Protein AF-A0A529PZV1-F1 (afdb_monomer)

Mean predicted aligned error: 2.87 Å

Structure (mmCIF, N/CA/C/O backbone):
data_AF-A0A52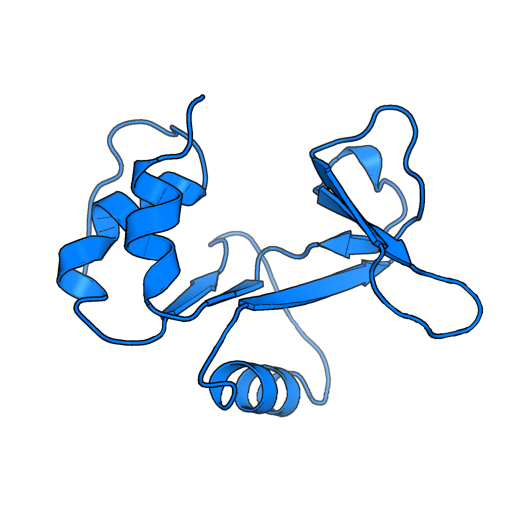9PZV1-F1
#
_entry.id   AF-A0A529PZV1-F1
#
loop_
_atom_site.group_PDB
_atom_site.id
_atom_site.type_symbol
_atom_site.label_atom_id
_atom_site.label_alt_id
_atom_site.label_comp_id
_atom_site.label_asym_id
_atom_site.label_entity_id
_atom_site.label_seq_id
_atom_site.pdbx_PDB_ins_code
_atom_site.Cartn_x
_atom_site.Cartn_y
_atom_site.Cartn_z
_atom_site.occupancy
_atom_site.B_iso_or_equiv
_atom_site.auth_seq_id
_atom_site.auth_comp_id
_atom_site.auth_asym_id
_atom_site.auth_atom_id
_atom_site.pdbx_PDB_model_num
ATOM 1 N N . SER A 1 1 ? -19.861 3.318 5.808 1.00 93.06 1 SER A N 1
ATOM 2 C CA . SER A 1 1 ? -19.815 4.498 6.697 1.00 93.06 1 SER A CA 1
ATOM 3 C C . SER A 1 1 ? -19.165 5.643 5.938 1.00 93.06 1 SER A C 1
ATOM 5 O O . SER A 1 1 ? -18.660 5.412 4.846 1.00 93.06 1 SER A O 1
ATOM 7 N N . TYR A 1 2 ? -19.206 6.855 6.484 1.00 97.12 2 TYR A N 1
ATOM 8 C CA . TYR A 1 2 ? -18.498 8.022 5.956 1.00 97.12 2 TYR A CA 1
ATOM 9 C C . TYR A 1 2 ? -17.758 8.693 7.113 1.00 97.12 2 TYR A C 1
ATOM 11 O O . TYR A 1 2 ? -18.235 8.627 8.247 1.00 97.12 2 TYR A O 1
ATOM 19 N N . ALA A 1 3 ? -16.616 9.311 6.828 1.00 97.56 3 ALA A N 1
ATOM 20 C CA . ALA A 1 3 ? -15.835 10.084 7.785 1.00 97.56 3 ALA A CA 1
ATOM 21 C C . ALA A 1 3 ? -15.190 11.277 7.066 1.00 97.56 3 ALA A C 1
ATOM 23 O O . ALA A 1 3 ? -14.885 11.190 5.876 1.00 97.56 3 ALA A O 1
ATOM 24 N N . GLU A 1 4 ? -15.020 12.389 7.776 1.00 97.62 4 GLU A N 1
ATOM 25 C CA . GLU A 1 4 ? -14.421 13.613 7.243 1.00 97.62 4 GLU A CA 1
ATOM 26 C C . GLU A 1 4 ? -12.905 13.626 7.478 1.00 97.62 4 GLU A C 1
ATOM 28 O O . GLU A 1 4 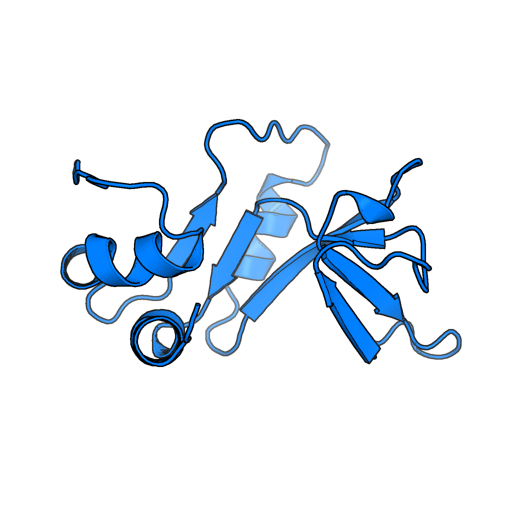? -12.437 13.266 8.558 1.00 97.62 4 GLU A O 1
ATOM 33 N N . GLN A 1 5 ? -12.150 14.083 6.476 1.00 97.44 5 GLN A N 1
ATOM 34 C CA . GLN A 1 5 ? -10.750 14.484 6.604 1.00 97.44 5 GLN A CA 1
ATOM 35 C C . GLN A 1 5 ? -10.690 16.017 6.478 1.00 97.44 5 GLN A C 1
ATOM 37 O O . GLN A 1 5 ? -10.788 16.526 5.360 1.00 97.44 5 GLN A O 1
ATOM 42 N N . PRO A 1 6 ? -10.553 16.773 7.585 1.00 95.38 6 PRO A N 1
ATOM 43 C CA . PRO A 1 6 ? -10.660 18.235 7.545 1.00 95.38 6 PRO A CA 1
ATOM 44 C C . PRO A 1 6 ? -9.554 18.919 6.730 1.00 95.38 6 PRO A C 1
ATOM 46 O O . PRO A 1 6 ? -9.760 20.000 6.181 1.00 95.38 6 PRO A O 1
ATOM 49 N N . GLN A 1 7 ? -8.363 18.314 6.681 1.00 95.31 7 GLN A N 1
ATOM 50 C CA . GLN A 1 7 ? -7.196 18.807 5.948 1.00 95.31 7 GLN A CA 1
ATOM 51 C C . GLN A 1 7 ? -6.417 17.631 5.348 1.00 95.31 7 GLN A C 1
ATOM 53 O O . GLN A 1 7 ? -6.395 16.562 5.951 1.00 95.31 7 GLN A O 1
ATOM 58 N N . PRO A 1 8 ? -5.752 17.795 4.192 1.00 93.38 8 PRO A N 1
ATOM 59 C CA . PRO A 1 8 ? -5.029 16.708 3.536 1.00 93.38 8 PRO A CA 1
ATOM 60 C C . PRO A 1 8 ? -3.666 16.434 4.207 1.00 93.38 8 PRO A C 1
ATOM 62 O O . PRO A 1 8 ? -2.620 16.686 3.609 1.00 93.38 8 PRO A O 1
ATOM 65 N N . ASN A 1 9 ? -3.651 15.885 5.429 1.00 92.62 9 ASN A N 1
ATOM 66 C CA . ASN A 1 9 ? -2.419 15.650 6.209 1.00 92.62 9 ASN A CA 1
ATOM 67 C C . ASN A 1 9 ? -1.632 14.393 5.783 1.00 92.62 9 ASN A C 1
ATOM 69 O O . ASN A 1 9 ? -0.748 13.922 6.498 1.00 92.62 9 ASN A O 1
ATOM 73 N N . GLY A 1 10 ? -1.937 13.847 4.606 1.00 91.56 10 GLY A N 1
ATOM 74 C CA . GLY A 1 10 ? -1.286 12.669 4.046 1.00 91.56 10 GLY A CA 1
ATOM 75 C C . GLY A 1 10 ? -2.083 11.376 4.219 1.00 91.56 10 GLY A C 1
ATOM 76 O O . GLY A 1 10 ? -3.075 11.296 4.939 1.00 91.56 10 GLY A O 1
ATOM 77 N N . LEU A 1 11 ? -1.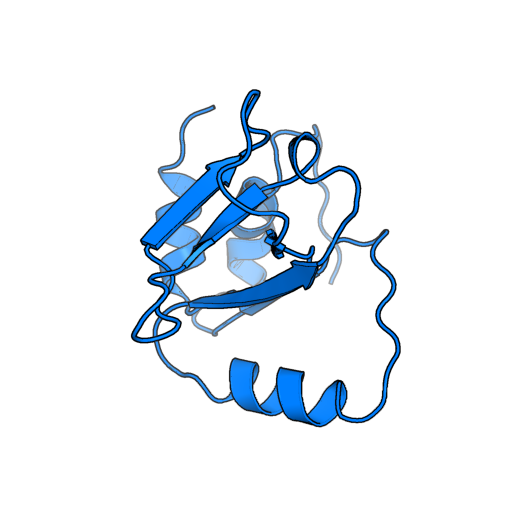635 10.338 3.511 1.00 93.62 11 LEU A N 1
ATOM 78 C CA . LEU A 1 11 ? -2.382 9.084 3.355 1.00 93.62 11 LEU A CA 1
ATOM 79 C C . LEU A 1 11 ? -2.531 8.296 4.663 1.00 93.62 11 LEU A C 1
ATOM 81 O O . LEU A 1 11 ? -3.547 7.643 4.875 1.00 93.62 11 LEU A O 1
ATOM 85 N N . ALA A 1 12 ? -1.538 8.371 5.555 1.00 95.44 12 ALA A N 1
ATOM 86 C CA . ALA A 1 12 ? -1.560 7.642 6.822 1.00 95.44 12 ALA A CA 1
ATOM 87 C C . ALA A 1 12 ? -2.696 8.097 7.758 1.00 95.44 12 ALA A C 1
ATOM 89 O O . ALA A 1 12 ? -3.163 7.311 8.582 1.00 95.44 12 ALA A O 1
ATOM 90 N N . GLU A 1 13 ? -3.189 9.331 7.604 1.00 96.19 13 GLU A N 1
ATOM 91 C CA . GLU A 1 13 ? -4.290 9.868 8.410 1.00 96.19 13 GLU A CA 1
ATOM 92 C C . GLU A 1 13 ? -5.591 9.069 8.228 1.00 96.19 13 GLU A C 1
ATOM 94 O O . GLU A 1 13 ? -6.392 8.979 9.159 1.00 96.19 13 GLU A O 1
ATOM 99 N N . ALA A 1 14 ? -5.769 8.391 7.087 1.00 97.38 14 ALA A N 1
ATOM 100 C CA . ALA A 1 14 ? -6.917 7.519 6.847 1.00 97.38 14 ALA A CA 1
ATOM 101 C C . ALA A 1 14 ? -7.068 6.426 7.924 1.00 97.38 14 ALA A C 1
ATOM 103 O O . ALA A 1 14 ? -8.189 6.089 8.302 1.00 97.38 14 ALA A O 1
A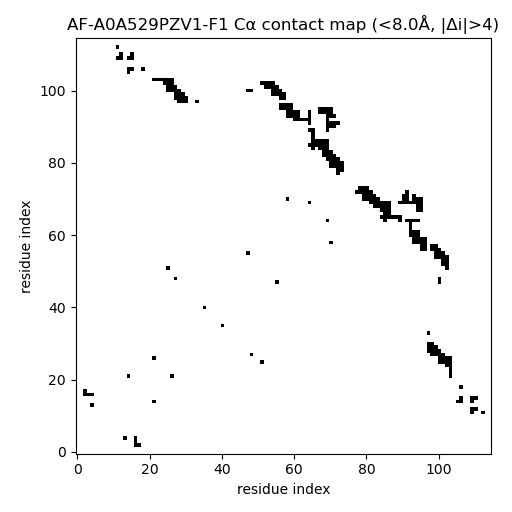TOM 104 N N . PHE A 1 15 ? -5.961 5.912 8.473 1.00 97.88 15 PHE A N 1
ATOM 105 C CA . PHE A 1 15 ? -5.984 4.898 9.537 1.00 97.88 15 PHE A CA 1
ATOM 106 C C . PHE A 1 15 ? -6.254 5.487 10.927 1.00 97.88 15 PHE A C 1
ATOM 108 O O . PHE A 1 15 ? -6.682 4.766 11.827 1.00 97.88 15 PHE A O 1
ATOM 115 N N . ILE A 1 16 ? -6.031 6.793 11.105 1.00 96.94 16 ILE A N 1
ATOM 116 C CA . ILE A 1 16 ? -6.376 7.518 12.332 1.00 96.94 16 ILE A CA 1
ATOM 117 C C . ILE A 1 16 ? -7.873 7.839 12.318 1.00 96.94 16 ILE A C 1
ATOM 119 O O . ILE A 1 16 ? -8.578 7.500 13.265 1.00 96.94 16 ILE A O 1
ATOM 123 N N . ILE A 1 17 ? -8.368 8.413 11.217 1.00 97.56 17 ILE A N 1
ATOM 124 C CA . ILE A 1 17 ? -9.791 8.721 11.008 1.00 97.56 17 ILE A CA 1
ATOM 125 C C . ILE A 1 17 ? -10.629 7.436 11.029 1.00 97.56 17 ILE A C 1
ATOM 127 O O . ILE A 1 17 ? -11.686 7.376 11.650 1.00 97.56 17 ILE A O 1
ATOM 131 N N . GLY A 1 18 ? -10.144 6.386 10.366 1.00 97.75 18 GLY A N 1
ATOM 132 C CA . GLY A 1 18 ? -10.822 5.099 10.252 1.00 97.75 18 GLY A CA 1
ATOM 133 C C . GLY A 1 18 ? -10.645 4.166 11.449 1.00 97.75 18 GLY A C 1
ATOM 134 O O . GLY A 1 18 ? -11.135 3.044 11.376 1.00 97.75 18 GLY A O 1
ATOM 135 N N . ARG A 1 19 ? -9.967 4.574 12.532 1.00 97.81 19 ARG A N 1
ATOM 136 C CA . ARG A 1 19 ? -9.617 3.692 13.662 1.00 97.81 19 ARG A CA 1
ATOM 137 C C . ARG A 1 19 ? -10.812 2.901 14.196 1.00 97.81 19 ARG A C 1
ATOM 139 O O . ARG A 1 19 ? -10.732 1.681 14.301 1.00 97.81 19 ARG A O 1
ATOM 146 N N . ASP A 1 20 ? -11.916 3.580 14.492 1.00 97.50 20 ASP A N 1
ATOM 147 C CA . ASP A 1 20 ? -13.103 2.934 15.065 1.00 97.50 20 ASP A CA 1
ATOM 148 C C . ASP A 1 20 ? -13.815 2.028 14.051 1.00 97.50 20 ASP A C 1
ATOM 150 O O . ASP A 1 20 ? -14.414 1.024 14.428 1.00 97.50 20 ASP A O 1
ATOM 154 N N . PHE A 1 21 ? -13.720 2.355 12.757 1.00 98.19 21 PHE A N 1
ATOM 155 C CA . PHE A 1 21 ? -14.248 1.523 11.675 1.00 98.19 21 PHE A CA 1
ATOM 156 C C . PHE A 1 21 ? -13.417 0.249 11.473 1.00 98.19 21 PHE A C 1
ATOM 158 O O . PHE A 1 21 ? -13.988 -0.815 11.256 1.00 98.19 21 PHE A O 1
ATOM 165 N N . ILE A 1 22 ? -12.088 0.357 11.545 1.00 98.12 22 ILE A N 1
ATOM 166 C CA . ILE A 1 22 ? -11.154 -0.770 11.410 1.00 98.12 22 ILE A CA 1
ATOM 167 C C . ILE A 1 22 ? -11.232 -1.681 12.640 1.00 98.12 22 ILE A C 1
ATOM 169 O O . ILE A 1 22 ? -11.135 -2.900 12.522 1.00 98.12 22 ILE A O 1
ATOM 173 N N . ALA A 1 23 ? -11.403 -1.093 13.827 1.00 97.75 23 ALA A N 1
ATOM 174 C CA . ALA A 1 23 ? -11.428 -1.793 15.103 1.00 97.75 23 ALA A CA 1
ATOM 175 C C . ALA A 1 23 ? -10.230 -2.750 15.250 1.00 97.75 23 ALA A C 1
ATOM 177 O O . ALA A 1 23 ? -9.093 -2.302 15.387 1.00 97.75 23 ALA A O 1
ATOM 178 N N . LYS A 1 24 ? -10.474 -4.065 15.230 1.00 97.62 24 LYS A N 1
ATOM 179 C CA . LYS A 1 24 ? -9.444 -5.108 15.378 1.00 97.62 24 LYS A CA 1
ATOM 180 C C . LYS A 1 24 ? -9.171 -5.877 14.085 1.00 97.62 24 LYS A C 1
ATOM 182 O O . LYS A 1 24 ? -8.383 -6.819 14.106 1.00 97.62 24 LYS A O 1
ATOM 187 N N . ASP A 1 25 ? -9.819 -5.493 12.991 1.00 98.25 25 ASP A N 1
ATOM 188 C CA . ASP A 1 25 ? -9.729 -6.209 11.728 1.00 98.25 25 ASP A CA 1
ATOM 189 C C . ASP A 1 25 ? -8.495 -5.781 10.925 1.00 98.25 25 ASP A C 1
ATOM 191 O O . ASP A 1 25 ? -7.895 -4.719 11.141 1.00 98.25 25 ASP A O 1
ATOM 195 N N . ASN A 1 26 ? -8.123 -6.631 9.969 1.00 98.25 26 ASN A N 1
ATOM 196 C CA . ASN A 1 26 ? -7.214 -6.261 8.892 1.00 98.25 26 ASN A CA 1
ATOM 197 C C . ASN A 1 26 ? -7.943 -5.337 7.908 1.00 98.25 26 ASN A C 1
ATOM 199 O O . ASN A 1 26 ? -9.162 -5.412 7.749 1.00 98.25 26 ASN A O 1
ATOM 203 N N . VAL A 1 27 ? -7.198 -4.477 7.216 1.00 98.44 27 VAL A N 1
ATOM 204 C CA . VAL A 1 27 ? -7.783 -3.426 6.376 1.00 98.44 27 VAL A CA 1
ATOM 205 C C . VAL A 1 27 ? -7.082 -3.325 5.028 1.00 98.44 27 VAL A C 1
ATOM 207 O O . VAL A 1 27 ? -5.864 -3.465 4.921 1.00 98.44 27 VAL A O 1
ATOM 210 N N . SER A 1 28 ? -7.859 -3.034 3.987 1.00 98.19 28 SER A N 1
ATOM 211 C CA . SER A 1 28 ? -7.342 -2.590 2.695 1.00 98.19 28 SER A CA 1
ATOM 212 C C . SER A 1 28 ? -7.654 -1.113 2.469 1.00 98.19 28 SER A C 1
ATOM 214 O O . SER A 1 28 ? -8.792 -0.694 2.680 1.00 98.19 28 SER A O 1
ATOM 216 N N . MET A 1 29 ? -6.679 -0.347 1.987 1.00 98.19 29 MET A N 1
ATOM 217 C CA . MET A 1 29 ? -6.837 1.051 1.588 1.00 98.19 29 MET A CA 1
ATOM 218 C C . MET A 1 29 ? -6.642 1.176 0.077 1.00 98.19 29 MET A C 1
ATOM 220 O O . MET A 1 29 ? -5.695 0.615 -0.474 1.00 98.19 29 MET A O 1
ATOM 224 N N . ILE A 1 30 ? -7.519 1.933 -0.581 1.00 97.94 30 ILE A N 1
ATOM 225 C CA . ILE A 1 30 ? -7.399 2.293 -1.995 1.00 97.94 30 ILE A CA 1
ATOM 226 C C . ILE A 1 30 ? -7.544 3.808 -2.157 1.00 97.94 30 ILE A C 1
ATOM 228 O O . ILE A 1 30 ? -8.403 4.417 -1.519 1.00 97.94 30 ILE A O 1
ATOM 232 N N . LEU A 1 31 ? -6.706 4.416 -2.997 1.00 97.00 31 LEU A N 1
ATOM 233 C CA . LEU A 1 31 ? -6.847 5.826 -3.364 1.00 97.00 31 LEU A CA 1
ATOM 234 C C . LEU A 1 31 ? -8.039 6.005 -4.310 1.00 97.00 31 LEU A C 1
ATOM 236 O O . LEU A 1 31 ? -8.172 5.278 -5.293 1.00 97.00 31 LEU A O 1
ATOM 240 N N . GLY A 1 32 ? -8.909 6.973 -4.018 1.00 97.06 32 GLY A N 1
ATOM 241 C CA . GLY A 1 32 ? -10.180 7.149 -4.734 1.00 97.06 32 GLY A CA 1
ATOM 242 C C . GLY A 1 32 ? -10.051 7.543 -6.211 1.00 97.06 32 GLY A C 1
ATOM 243 O O . GLY A 1 32 ? -11.024 7.446 -6.952 1.00 97.06 32 GLY A O 1
ATOM 244 N N . ASP A 1 33 ? -8.866 7.968 -6.644 1.00 96.69 33 ASP A N 1
ATOM 245 C CA . ASP A 1 33 ? -8.534 8.355 -8.017 1.00 96.69 33 ASP A CA 1
ATOM 246 C C . ASP A 1 33 ? -7.779 7.260 -8.798 1.00 96.69 33 ASP A C 1
ATOM 248 O O . ASP A 1 33 ? -7.425 7.456 -9.960 1.00 96.69 33 ASP A O 1
ATOM 252 N N . ASN A 1 34 ? -7.520 6.100 -8.184 1.00 95.69 34 ASN A N 1
ATOM 253 C CA . ASN A 1 34 ? -6.782 5.009 -8.815 1.00 95.69 34 ASN A CA 1
ATOM 254 C C . ASN A 1 34 ? -7.728 4.038 -9.536 1.00 95.69 34 ASN A C 1
ATOM 256 O O . ASN A 1 34 ? -8.682 3.516 -8.957 1.00 95.69 34 ASN A O 1
ATOM 260 N N . ILE A 1 35 ? -7.416 3.733 -10.798 1.00 96.44 35 ILE A N 1
ATOM 261 C CA . ILE A 1 35 ? -8.175 2.792 -11.628 1.00 96.44 35 ILE A CA 1
ATOM 262 C C . ILE A 1 35 ? -7.334 1.537 -11.857 1.00 96.44 35 ILE A C 1
ATOM 264 O O . ILE A 1 35 ? -6.217 1.615 -12.363 1.00 96.44 35 ILE A O 1
ATOM 268 N N . TYR A 1 36 ? -7.902 0.376 -11.532 1.00 96.19 36 TYR A N 1
ATOM 269 C CA . TYR A 1 36 ? -7.283 -0.929 -11.759 1.00 96.19 36 TYR A CA 1
ATOM 270 C C . TYR A 1 36 ? -8.120 -1.737 -12.742 1.00 96.19 36 TYR A C 1
ATOM 272 O O . TYR A 1 36 ? -9.329 -1.891 -12.570 1.00 96.19 36 TYR A O 1
ATOM 280 N N . PHE A 1 37 ? -7.464 -2.293 -13.755 1.00 94.88 37 PHE A N 1
ATOM 281 C CA . PHE A 1 37 ? -8.085 -3.184 -14.723 1.00 94.88 37 PHE A CA 1
ATOM 282 C C . PHE A 1 37 ? -7.074 -4.230 -15.186 1.00 94.88 37 PHE A C 1
ATOM 284 O O . PHE A 1 37 ? -5.906 -3.920 -15.409 1.00 94.88 37 PHE A O 1
ATOM 291 N N . GLY A 1 38 ? -7.528 -5.470 -15.335 1.00 91.38 38 GLY A N 1
ATOM 292 C CA . GLY A 1 38 ? -6.703 -6.565 -15.821 1.00 91.38 38 GLY A CA 1
ATOM 293 C C . GLY A 1 38 ? -7.236 -7.919 -15.381 1.00 91.38 38 GLY A C 1
ATOM 294 O O . GLY A 1 38 ? -7.908 -8.042 -14.351 1.00 91.38 38 GLY A O 1
ATOM 295 N N . ASP A 1 39 ? -6.922 -8.942 -16.171 1.00 93.12 39 ASP A N 1
ATOM 296 C CA . ASP A 1 39 ? -7.205 -10.318 -15.784 1.00 93.12 39 ASP A CA 1
ATOM 297 C C . ASP A 1 39 ? -6.459 -10.681 -14.489 1.00 93.12 39 ASP A C 1
ATOM 299 O O . ASP A 1 39 ? -5.347 -10.221 -14.225 1.00 93.12 39 ASP A O 1
ATOM 303 N N . GLY A 1 40 ? -7.098 -11.480 -13.637 1.00 94.25 40 GLY A N 1
ATOM 304 C CA . GLY A 1 40 ? -6.501 -11.931 -12.381 1.00 94.25 40 GLY A CA 1
ATOM 305 C C . GLY A 1 40 ? -6.478 -10.913 -11.232 1.00 94.25 40 GLY A C 1
ATOM 306 O O . GLY A 1 40 ? -6.113 -11.309 -10.122 1.00 94.25 40 GLY A O 1
ATOM 307 N N . LEU A 1 41 ? -6.938 -9.664 -11.411 1.00 95.00 41 LEU A N 1
ATOM 308 C CA . LEU A 1 41 ? -6.971 -8.655 -10.336 1.00 95.00 41 LEU A CA 1
ATOM 309 C C . LEU A 1 41 ? -7.692 -9.166 -9.079 1.00 95.00 41 LEU A C 1
ATOM 311 O O . LEU A 1 41 ? -7.154 -9.108 -7.976 1.00 95.00 41 LEU A O 1
ATOM 315 N N . SER A 1 42 ? -8.878 -9.763 -9.231 1.00 96.19 42 SER A N 1
ATOM 316 C CA . SER A 1 42 ? -9.617 -10.307 -8.084 1.00 96.19 42 SER A CA 1
ATOM 317 C C . SER A 1 42 ? -8.860 -11.432 -7.373 1.00 96.19 42 SER A C 1
ATOM 319 O O . SER A 1 42 ? -9.002 -11.596 -6.163 1.00 96.19 42 SER A O 1
ATOM 321 N N . LYS A 1 43 ? -8.060 -12.224 -8.100 1.00 97.38 43 LYS A N 1
ATOM 322 C CA . LYS A 1 43 ? -7.220 -13.272 -7.506 1.00 97.38 43 LYS A CA 1
ATOM 323 C C . LYS A 1 43 ? -6.073 -12.650 -6.711 1.00 97.38 43 LYS A C 1
ATOM 325 O O . LYS A 1 43 ? -5.845 -13.082 -5.588 1.00 97.38 43 LYS A O 1
ATOM 330 N N . LEU A 1 44 ? -5.414 -11.623 -7.252 1.00 96.31 44 LEU A N 1
ATOM 331 C CA . LEU A 1 44 ? -4.363 -10.873 -6.556 1.00 96.31 44 LEU A CA 1
ATOM 332 C C . LEU A 1 44 ? -4.881 -10.254 -5.252 1.00 96.31 44 LEU A C 1
ATOM 334 O O . LEU A 1 44 ? -4.277 -10.467 -4.201 1.00 96.31 44 LEU A O 1
ATOM 338 N N . CYS A 1 45 ? -6.037 -9.583 -5.292 1.00 97.44 45 CYS A N 1
ATOM 339 C CA . CYS A 1 45 ? -6.651 -8.999 -4.098 1.00 97.44 45 CYS A CA 1
ATOM 340 C C . CYS A 1 45 ? -7.016 -10.063 -3.055 1.00 97.44 45 CYS A C 1
ATOM 342 O O . CYS A 1 45 ? -6.768 -9.859 -1.872 1.00 97.44 45 CYS A O 1
ATOM 344 N N . ARG A 1 46 ? -7.554 -11.221 -3.470 1.00 98.06 46 ARG A N 1
ATOM 345 C CA . ARG A 1 46 ? -7.842 -12.328 -2.538 1.00 98.06 46 ARG A CA 1
ATOM 346 C C . ARG A 1 46 ? -6.579 -12.885 -1.888 1.00 98.06 46 ARG A C 1
ATOM 348 O O . ARG A 1 46 ? -6.599 -13.156 -0.694 1.00 98.06 46 ARG A O 1
ATOM 355 N N . THR A 1 47 ? -5.488 -13.032 -2.639 1.00 98.00 47 THR A N 1
ATOM 356 C CA . THR A 1 47 ? -4.202 -13.481 -2.083 1.00 98.00 47 THR A CA 1
ATOM 357 C C . THR A 1 47 ? -3.660 -12.487 -1.056 1.00 98.00 47 THR A C 1
ATOM 359 O O . THR A 1 47 ? -3.218 -12.904 0.010 1.00 98.00 47 THR A O 1
ATOM 362 N N . ALA A 1 48 ? -3.720 -11.183 -1.347 1.00 97.88 48 ALA A N 1
ATOM 363 C CA . ALA A 1 48 ? -3.291 -10.145 -0.410 1.00 97.88 48 ALA A CA 1
ATOM 364 C C . ALA A 1 48 ? -4.180 -10.093 0.844 1.00 97.88 48 ALA A C 1
ATOM 366 O O . ALA A 1 48 ? -3.661 -10.015 1.953 1.00 97.88 48 ALA A O 1
ATOM 367 N N . ALA A 1 49 ? -5.502 -10.209 0.680 1.00 97.75 49 ALA A N 1
ATOM 368 C CA . ALA A 1 49 ? -6.465 -10.220 1.781 1.00 97.75 49 ALA A CA 1
ATOM 369 C C . ALA A 1 49 ? -6.352 -11.462 2.682 1.00 97.75 49 ALA A C 1
ATOM 371 O O . ALA A 1 49 ? -6.634 -11.379 3.871 1.00 97.75 49 ALA A O 1
ATOM 372 N N . ALA A 1 50 ? -5.930 -12.606 2.134 1.00 97.94 50 ALA A N 1
ATOM 373 C CA . ALA A 1 50 ? -5.726 -13.839 2.898 1.00 97.94 50 ALA A CA 1
ATOM 374 C C . ALA A 1 50 ? -4.470 -13.806 3.788 1.00 97.94 50 ALA A C 1
ATOM 376 O O . ALA A 1 50 ? -4.260 -14.711 4.594 1.00 97.94 50 ALA A O 1
ATOM 377 N N . ARG A 1 51 ? -3.606 -12.795 3.639 1.00 97.50 51 ARG A N 1
ATOM 378 C CA . ARG A 1 51 ? -2.414 -12.640 4.469 1.00 97.50 51 ARG A CA 1
ATOM 379 C C . ARG A 1 51 ? -2.798 -12.042 5.823 1.00 97.50 51 ARG A C 1
ATOM 381 O O . ARG A 1 51 ? -3.109 -10.862 5.922 1.00 97.50 51 ARG A O 1
ATOM 388 N N . GLU A 1 52 ? -2.708 -12.849 6.876 1.00 96.56 52 GLU A N 1
ATOM 389 C CA . GLU A 1 52 ? -3.118 -12.438 8.228 1.00 96.56 52 GLU A CA 1
ATOM 390 C C . GLU A 1 52 ? -2.151 -11.452 8.900 1.00 96.56 52 GLU A C 1
ATOM 392 O O . GLU A 1 52 ? -2.576 -10.662 9.738 1.00 96.56 52 GLU A O 1
ATOM 397 N N . SER A 1 53 ? -0.861 -11.479 8.538 1.00 98.06 53 SER A N 1
ATOM 398 C CA . SER A 1 53 ? 0.170 -10.645 9.167 1.00 98.06 53 SER A CA 1
ATOM 399 C C . SER A 1 53 ? 1.096 -9.956 8.166 1.00 98.06 53 SER A C 1
ATOM 401 O O . SER A 1 53 ? 1.600 -10.556 7.212 1.00 98.06 53 SER A O 1
ATOM 403 N N . GLY A 1 54 ? 1.400 -8.694 8.442 1.00 97.75 54 GLY A N 1
ATOM 404 C CA . GLY A 1 54 ? 2.259 -7.818 7.661 1.00 97.75 54 GLY A CA 1
ATOM 405 C C . GLY A 1 54 ? 1.462 -6.889 6.755 1.00 97.75 54 GLY A C 1
ATOM 406 O O . GLY A 1 54 ? 0.320 -6.540 7.038 1.00 97.75 54 GLY A O 1
ATOM 407 N N . ALA A 1 55 ? 2.098 -6.486 5.662 1.00 98.00 55 ALA A N 1
ATOM 408 C CA . ALA A 1 55 ? 1.505 -5.631 4.650 1.00 98.00 55 ALA A CA 1
ATOM 409 C C . ALA A 1 55 ? 1.710 -6.240 3.262 1.00 98.00 55 ALA A C 1
ATOM 411 O O . ALA A 1 55 ? 2.718 -6.909 3.020 1.00 98.00 55 ALA A O 1
ATOM 412 N N . SER A 1 56 ? 0.775 -5.975 2.355 1.00 98.19 56 SER A N 1
ATOM 413 C CA . SER A 1 56 ? 0.936 -6.226 0.924 1.00 98.19 56 SER A CA 1
ATOM 414 C C . SER A 1 56 ? 0.712 -4.927 0.163 1.00 98.19 56 SER A C 1
ATOM 416 O O . SER A 1 56 ? -0.293 -4.245 0.363 1.00 98.19 56 SER A O 1
ATOM 418 N N . VAL A 1 57 ? 1.646 -4.608 -0.725 1.00 97.31 57 VAL A N 1
ATOM 419 C CA . VAL A 1 57 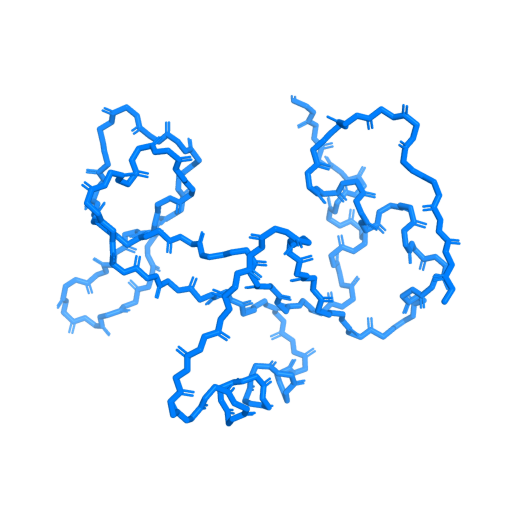? 1.551 -3.495 -1.672 1.00 97.31 57 VAL A CA 1
ATOM 420 C C . VAL A 1 57 ? 1.845 -4.022 -3.068 1.00 97.31 57 VAL A C 1
ATOM 422 O O . VAL A 1 57 ? 2.524 -5.041 -3.216 1.00 97.31 57 VAL A O 1
ATOM 425 N N . PHE A 1 58 ? 1.346 -3.338 -4.092 1.00 97.00 58 PHE A N 1
ATOM 426 C CA . PHE A 1 58 ? 1.549 -3.743 -5.480 1.00 97.00 58 PHE A CA 1
ATOM 427 C C . PHE A 1 58 ? 2.480 -2.761 -6.170 1.00 97.00 58 PHE A C 1
ATOM 429 O O . PHE A 1 58 ? 2.292 -1.549 -6.062 1.00 97.00 58 PHE A O 1
ATOM 436 N N . ALA A 1 59 ? 3.475 -3.296 -6.871 1.00 96.50 59 ALA A N 1
ATOM 437 C CA . ALA A 1 59 ? 4.400 -2.521 -7.677 1.00 96.50 59 ALA A CA 1
ATOM 438 C C . ALA A 1 59 ? 3.996 -2.596 -9.152 1.00 96.50 59 ALA A C 1
ATOM 440 O O . ALA A 1 59 ? 3.651 -3.670 -9.649 1.00 96.50 59 ALA A O 1
ATOM 441 N N . TYR A 1 60 ? 4.068 -1.470 -9.852 1.00 96.50 60 TYR A N 1
ATOM 442 C CA . TYR A 1 60 ? 3.780 -1.369 -11.276 1.00 96.50 60 TYR A CA 1
ATOM 443 C C . TYR A 1 60 ? 4.889 -0.594 -11.985 1.00 96.50 60 TYR A C 1
ATOM 445 O O . TYR A 1 60 ? 5.443 0.357 -11.433 1.00 96.50 60 TYR A O 1
ATOM 453 N N . HIS A 1 61 ? 5.239 -1.026 -13.195 1.00 96.81 61 HIS A N 1
ATOM 454 C CA . HIS A 1 61 ? 6.282 -0.371 -13.974 1.00 96.81 61 HIS A CA 1
ATOM 455 C C . HIS A 1 61 ? 5.741 0.923 -14.589 1.00 96.81 61 HIS A C 1
ATOM 457 O O . HIS A 1 61 ? 4.748 0.892 -15.315 1.00 96.81 61 HIS A O 1
ATOM 463 N N . VAL A 1 62 ? 6.408 2.047 -14.337 1.00 97.12 62 VAL A N 1
ATOM 464 C CA . VAL A 1 62 ? 6.016 3.375 -14.835 1.00 97.12 62 VAL A CA 1
ATOM 465 C C . VAL A 1 62 ? 7.178 4.063 -15.546 1.00 97.12 62 VAL A C 1
ATOM 467 O O . VAL A 1 62 ? 8.336 3.701 -15.349 1.00 97.12 62 VAL A O 1
ATOM 470 N N . GLU A 1 63 ? 6.865 5.048 -16.384 1.00 96.69 63 GLU A N 1
ATOM 471 C CA . GLU A 1 63 ? 7.873 5.843 -17.097 1.00 96.69 63 GLU A CA 1
ATOM 472 C C . GLU A 1 63 ? 8.493 6.931 -16.206 1.00 96.69 63 GLU A C 1
ATOM 474 O O . GLU A 1 63 ? 9.708 7.105 -16.250 1.00 96.69 63 GLU A O 1
ATOM 479 N N . ASP A 1 64 ? 7.690 7.563 -15.336 1.00 96.44 64 ASP A N 1
ATOM 480 C CA . ASP A 1 64 ? 8.100 8.661 -14.437 1.00 96.44 64 ASP A CA 1
ATOM 481 C C . ASP A 1 64 ? 8.054 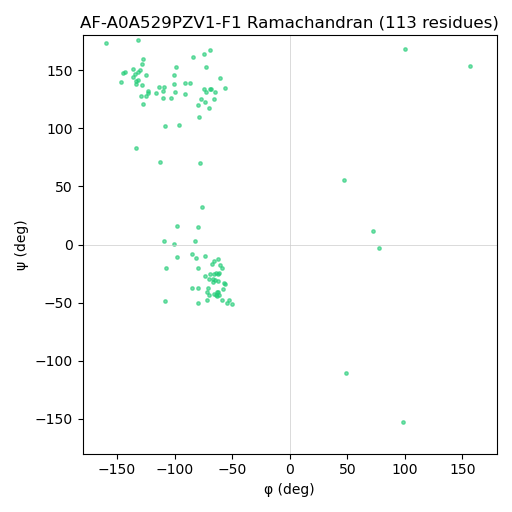8.239 -12.942 1.00 96.44 64 ASP A C 1
ATOM 483 O O . ASP A 1 64 ? 7.146 8.640 -12.195 1.00 96.44 64 ASP A O 1
ATOM 487 N N . PRO A 1 65 ? 8.963 7.365 -12.467 1.00 96.69 65 PRO A N 1
ATOM 488 C CA . PRO A 1 65 ? 8.912 6.808 -11.112 1.00 96.69 65 PRO A CA 1
ATOM 489 C C . PRO A 1 65 ? 9.131 7.840 -9.994 1.00 96.69 65 PRO A C 1
ATOM 491 O O . PRO A 1 65 ? 8.621 7.652 -8.891 1.00 96.69 65 PRO A O 1
ATOM 494 N N . GLU A 1 66 ? 9.818 8.955 -10.250 1.00 96.31 66 GLU A N 1
ATOM 495 C CA . GLU A 1 66 ? 10.114 10.015 -9.272 1.00 96.31 66 GLU A CA 1
ATOM 496 C C . GLU A 1 66 ? 8.870 10.710 -8.697 1.00 96.31 66 GLU A C 1
ATOM 498 O O . GLU A 1 66 ? 8.957 11.442 -7.713 1.00 96.31 66 GLU A O 1
ATOM 503 N N . ARG A 1 67 ? 7.697 10.486 -9.293 1.00 94.94 67 ARG A N 1
ATOM 504 C CA . ARG A 1 67 ? 6.416 11.038 -8.832 1.00 94.94 67 ARG A CA 1
ATOM 505 C C . ARG A 1 67 ? 5.754 10.203 -7.733 1.00 94.94 67 ARG A C 1
ATOM 507 O O . ARG A 1 67 ? 4.763 10.658 -7.156 1.00 94.94 67 ARG A O 1
ATOM 514 N N . TYR A 1 68 ? 6.289 9.018 -7.441 1.00 95.75 68 TYR A N 1
ATOM 515 C CA . TYR A 1 68 ? 5.660 7.994 -6.607 1.00 95.75 68 TYR A CA 1
ATOM 516 C C . TYR A 1 68 ? 6.619 7.438 -5.545 1.00 95.75 68 TYR A C 1
ATOM 518 O O . TYR A 1 68 ? 7.809 7.754 -5.522 1.00 95.75 68 TYR A O 1
ATOM 526 N N . GLY A 1 69 ? 6.104 6.558 -4.683 1.00 96.62 69 GLY A N 1
ATOM 527 C CA . GLY A 1 69 ? 6.929 5.665 -3.874 1.00 96.62 69 GLY A CA 1
ATOM 528 C C . GLY A 1 69 ? 7.585 4.604 -4.757 1.00 96.62 69 GLY A C 1
ATOM 529 O O . GLY A 1 69 ? 6.888 3.804 -5.376 1.00 96.62 69 GLY A O 1
ATOM 530 N N . VAL A 1 70 ? 8.914 4.582 -4.830 1.00 98.06 70 VAL A N 1
ATOM 531 C CA . VAL A 1 70 ? 9.678 3.682 -5.707 1.00 98.06 70 VAL A CA 1
ATOM 532 C C . VAL A 1 70 ? 10.270 2.542 -4.900 1.00 98.06 70 VAL A C 1
ATOM 534 O O . VAL A 1 70 ? 11.002 2.775 -3.937 1.00 98.06 70 VAL A O 1
ATOM 537 N N . VAL A 1 71 ? 10.003 1.307 -5.324 1.00 97.94 71 VAL A N 1
ATOM 538 C CA . VAL A 1 71 ? 10.570 0.101 -4.714 1.00 97.94 71 VAL A CA 1
ATOM 539 C C . VAL A 1 71 ? 11.757 -0.423 -5.520 1.00 97.94 71 VAL A C 1
ATOM 541 O O . VAL A 1 71 ? 11.677 -0.585 -6.735 1.00 97.94 71 VAL A O 1
ATOM 544 N N . SER A 1 72 ? 12.879 -0.714 -4.866 1.00 97.06 72 SER A N 1
ATOM 545 C CA . SER A 1 72 ? 14.005 -1.415 -5.497 1.00 97.06 72 SER A CA 1
ATOM 546 C C . SER A 1 72 ? 13.986 -2.900 -5.151 1.00 97.06 72 SER A C 1
ATOM 548 O O . SER A 1 72 ? 13.486 -3.291 -4.096 1.00 97.06 72 SER A O 1
ATOM 550 N N . PHE A 1 73 ? 14.545 -3.727 -6.033 1.00 97.00 73 PHE A N 1
ATOM 551 C CA . PHE A 1 73 ? 14.582 -5.175 -5.862 1.00 97.00 73 PHE A CA 1
ATOM 552 C C . PHE A 1 73 ? 16.007 -5.703 -5.954 1.00 97.00 73 PHE A C 1
ATOM 554 O O . PHE A 1 73 ? 16.821 -5.218 -6.746 1.00 97.00 73 PHE A O 1
ATOM 561 N N . ASP A 1 74 ? 16.283 -6.741 -5.179 1.00 96.38 74 ASP A N 1
ATOM 562 C CA . ASP A 1 74 ? 17.448 -7.583 -5.368 1.00 96.38 74 ASP A CA 1
ATOM 563 C C . ASP A 1 74 ? 17.327 -8.332 -6.702 1.00 96.38 74 ASP A C 1
ATOM 565 O O . ASP A 1 74 ? 16.340 -9.021 -6.961 1.00 96.38 74 ASP A O 1
ATOM 569 N N . LYS A 1 75 ? 18.338 -8.198 -7.566 1.00 93.19 75 LYS A N 1
ATOM 570 C CA . LYS A 1 75 ? 18.285 -8.735 -8.935 1.00 93.19 75 LYS A CA 1
ATOM 571 C C . LYS A 1 75 ? 18.323 -10.263 -8.991 1.00 93.19 75 LYS A C 1
ATOM 573 O O . LYS A 1 75 ? 17.860 -10.824 -9.978 1.00 93.19 75 LYS A O 1
ATOM 578 N N . ALA A 1 76 ? 18.897 -10.924 -7.986 1.00 95.94 76 ALA A N 1
ATOM 579 C CA . ALA A 1 76 ? 19.046 -12.377 -7.975 1.00 95.94 76 ALA A CA 1
ATOM 580 C C . ALA A 1 76 ? 17.790 -13.081 -7.442 1.00 95.94 76 ALA A C 1
ATOM 582 O O . ALA A 1 76 ? 17.420 -14.141 -7.938 1.00 95.94 76 ALA A O 1
ATOM 583 N N . THR A 1 77 ? 17.139 -12.492 -6.439 1.00 96.62 77 THR A N 1
ATOM 584 C CA . THR A 1 77 ? 16.021 -13.104 -5.707 1.00 96.62 77 THR A CA 1
ATOM 585 C C . THR A 1 77 ? 14.663 -12.483 -6.025 1.00 96.62 77 THR A C 1
ATOM 587 O O . THR A 1 77 ? 13.639 -13.104 -5.758 1.00 96.62 77 THR A O 1
ATOM 590 N N . GLY A 1 78 ? 14.629 -11.260 -6.564 1.00 93.69 78 GLY A N 1
ATOM 591 C CA . GLY A 1 78 ? 13.397 -10.484 -6.727 1.00 93.69 78 GLY A CA 1
ATOM 592 C C . GLY A 1 78 ? 12.839 -9.929 -5.411 1.00 93.69 78 GLY A C 1
ATOM 593 O O . GLY A 1 78 ? 11.706 -9.455 -5.377 1.00 93.69 78 GLY A O 1
ATOM 594 N N . THR A 1 79 ? 13.607 -9.981 -4.319 1.00 96.75 79 THR A N 1
ATOM 595 C CA . THR A 1 79 ? 13.183 -9.473 -3.006 1.00 96.75 79 THR A CA 1
ATOM 596 C C . THR A 1 79 ? 13.209 -7.947 -2.987 1.00 96.75 79 THR A C 1
ATOM 598 O O . THR A 1 79 ? 14.192 -7.347 -3.416 1.00 96.75 79 THR A O 1
ATOM 601 N N . ALA A 1 80 ? 12.161 -7.303 -2.469 1.00 96.94 80 ALA A N 1
ATOM 602 C CA . ALA A 1 80 ? 12.146 -5.852 -2.274 1.00 96.94 80 ALA A CA 1
ATOM 603 C C . ALA A 1 80 ? 13.204 -5.425 -1.237 1.00 96.94 80 ALA A C 1
ATOM 605 O O . ALA A 1 80 ? 13.281 -6.006 -0.156 1.00 96.94 80 ALA A O 1
ATOM 606 N N . LEU A 1 81 ? 14.007 -4.410 -1.565 1.00 96.62 81 LEU A N 1
ATOM 607 C CA . LEU A 1 81 ? 15.119 -3.931 -0.735 1.00 96.62 81 LEU A CA 1
ATOM 608 C C . LEU A 1 81 ? 14.839 -2.572 -0.096 1.00 96.62 81 LEU A C 1
ATOM 610 O O . LEU A 1 81 ? 15.057 -2.392 1.099 1.00 96.62 81 LEU A O 1
ATOM 614 N N . THR A 1 82 ? 14.382 -1.602 -0.886 1.00 97.00 82 THR A N 1
ATOM 615 C CA . THR A 1 82 ? 14.121 -0.236 -0.412 1.00 97.00 82 THR A CA 1
ATOM 616 C C . THR A 1 82 ? 12.803 0.270 -0.960 1.00 97.00 82 THR A C 1
ATOM 618 O O . THR A 1 82 ? 12.435 -0.092 -2.073 1.00 97.00 82 THR A O 1
ATOM 621 N N . ILE A 1 83 ? 12.147 1.155 -0.215 1.00 96.88 83 ILE A N 1
ATOM 622 C CA . ILE A 1 83 ? 11.050 1.996 -0.690 1.00 96.88 83 ILE A CA 1
ATOM 623 C C . ILE A 1 83 ? 11.411 3.451 -0.391 1.00 96.88 83 ILE A C 1
ATOM 625 O O . ILE A 1 83 ? 11.807 3.766 0.730 1.00 96.88 83 ILE A O 1
ATOM 629 N N . GLU A 1 84 ? 11.340 4.317 -1.396 1.00 97.12 84 GLU A N 1
ATOM 630 C CA . GLU A 1 84 ? 11.668 5.741 -1.273 1.00 97.12 84 GLU A CA 1
ATOM 631 C C . GLU A 1 84 ? 10.523 6.573 -1.850 1.00 97.12 84 GLU A C 1
ATOM 633 O O . GLU A 1 84 ? 10.094 6.324 -2.973 1.00 97.12 84 GLU A O 1
ATOM 638 N N . GLU A 1 85 ? 10.016 7.544 -1.089 1.00 94.94 85 GLU A N 1
ATOM 639 C CA . GLU A 1 85 ? 8.944 8.437 -1.540 1.00 94.94 85 GLU A CA 1
ATOM 640 C C . GLU A 1 85 ? 9.517 9.540 -2.434 1.00 94.94 85 GLU A C 1
ATOM 642 O O . GLU A 1 85 ? 10.370 10.313 -1.997 1.00 94.94 85 GLU A O 1
ATOM 647 N N . LYS A 1 86 ? 9.039 9.608 -3.683 1.00 95.75 86 LYS A N 1
ATOM 648 C CA . LYS A 1 86 ? 9.381 10.630 -4.687 1.00 95.75 86 LYS A CA 1
ATOM 649 C C . LYS A 1 86 ? 10.890 10.898 -4.815 1.00 95.75 86 LYS A C 1
ATOM 651 O O . LYS A 1 86 ? 11.344 12.034 -4.636 1.00 95.75 86 LYS A O 1
ATOM 656 N N . PRO A 1 87 ? 11.709 9.863 -5.085 1.00 97.06 87 PRO A N 1
ATOM 657 C CA . PRO A 1 87 ? 13.154 10.019 -5.109 1.00 97.06 87 PRO A CA 1
ATOM 658 C C . PRO A 1 87 ? 13.593 10.864 -6.309 1.00 97.06 87 PRO A C 1
ATOM 660 O O . PRO A 1 87 ? 13.227 10.581 -7.444 1.00 97.06 87 PRO A O 1
ATOM 663 N N . LEU A 1 88 ? 14.486 11.833 -6.080 1.00 96.38 88 LEU A N 1
ATOM 664 C CA . LEU A 1 88 ? 15.104 12.629 -7.157 1.00 96.38 88 LEU A CA 1
ATOM 665 C C . LEU A 1 88 ? 15.929 11.779 -8.139 1.00 96.38 88 LEU A C 1
ATOM 667 O O . LEU A 1 88 ? 16.178 12.191 -9.268 1.00 96.38 88 LEU A O 1
ATOM 671 N N . LYS A 1 89 ? 16.418 10.620 -7.683 1.00 96.94 89 LYS A N 1
ATOM 672 C CA . LYS A 1 89 ? 17.177 9.647 -8.479 1.00 96.94 89 LYS A CA 1
ATOM 673 C C . LYS A 1 89 ? 16.625 8.242 -8.212 1.00 96.94 89 LYS A C 1
ATOM 675 O O . LYS A 1 89 ? 17.170 7.539 -7.358 1.00 96.94 89 LYS A O 1
ATOM 680 N N . PRO A 1 90 ? 15.538 7.847 -8.895 1.00 96.75 90 PRO A N 1
ATOM 681 C CA . PRO A 1 90 ? 14.882 6.559 -8.699 1.00 96.75 90 PRO A CA 1
ATOM 682 C C . PRO A 1 90 ? 15.842 5.379 -8.893 1.00 96.75 90 PRO A C 1
ATOM 684 O O . PRO A 1 90 ? 16.608 5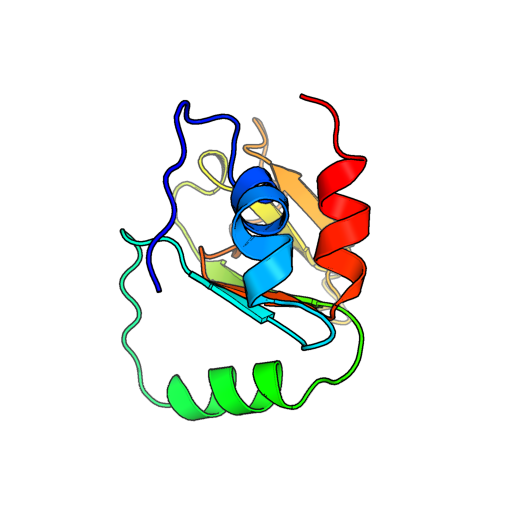.328 -9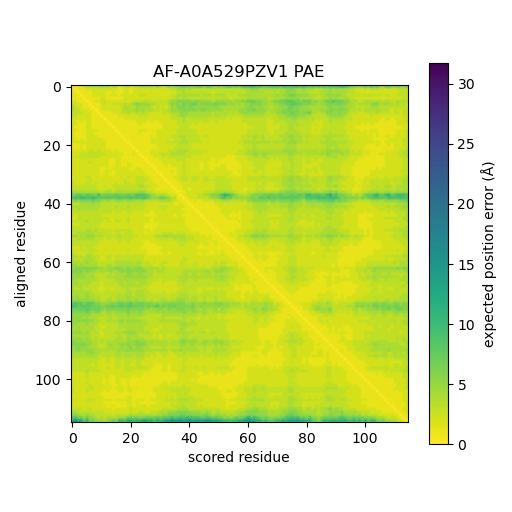.854 1.00 96.75 90 PRO A O 1
ATOM 687 N N . LYS A 1 91 ? 15.795 4.404 -7.977 1.00 96.38 91 LYS A N 1
ATOM 688 C CA . LYS A 1 91 ? 16.608 3.172 -8.052 1.00 96.38 91 LYS A CA 1
ATO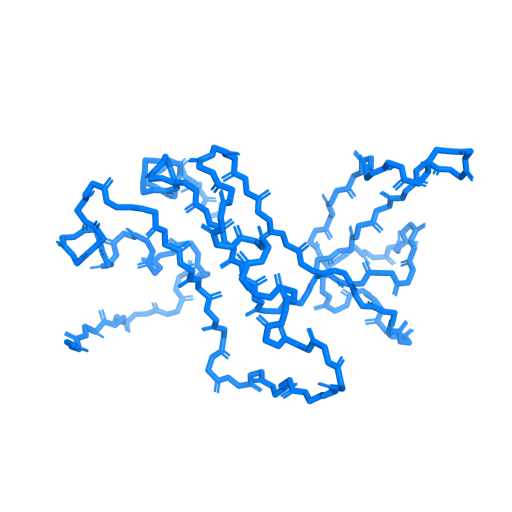M 689 C C . LYS A 1 91 ? 16.008 2.105 -8.974 1.00 96.38 91 LYS A C 1
ATOM 691 O O . LYS A 1 91 ? 16.659 1.100 -9.258 1.00 96.38 91 LYS A O 1
ATOM 696 N N . SER A 1 92 ? 14.762 2.291 -9.392 1.00 97.06 92 SER A N 1
ATOM 697 C CA . SER A 1 92 ? 14.034 1.421 -10.310 1.00 97.06 92 SER A CA 1
ATOM 698 C C . SER A 1 92 ? 12.867 2.198 -10.938 1.00 97.06 92 SER A C 1
ATOM 700 O O . SER A 1 92 ? 12.558 3.309 -10.508 1.00 97.06 92 SER A O 1
ATOM 702 N N . ASN A 1 93 ? 12.190 1.571 -11.900 1.00 97.19 93 ASN A N 1
ATOM 703 C CA . ASN A 1 93 ? 10.955 2.078 -12.504 1.00 97.19 93 ASN A CA 1
ATOM 704 C C . ASN A 1 93 ? 9.690 1.455 -11.887 1.00 97.19 93 ASN A C 1
ATOM 706 O O . ASN A 1 93 ? 8.618 1.498 -12.485 1.00 97.19 93 ASN A O 1
ATOM 710 N N . TRP A 1 94 ? 9.804 0.822 -10.719 1.00 97.88 94 TRP A N 1
ATOM 711 C CA . TRP A 1 94 ? 8.691 0.151 -10.054 1.00 97.88 94 TRP A CA 1
ATOM 712 C C . TRP A 1 94 ? 8.067 1.068 -9.008 1.00 97.88 94 TRP A C 1
ATOM 714 O O . TRP A 1 94 ? 8.601 1.229 -7.909 1.00 97.88 94 TRP A O 1
ATOM 724 N N . ALA A 1 95 ? 6.924 1.653 -9.352 1.00 97.88 95 ALA A N 1
ATOM 725 C CA . ALA A 1 95 ? 6.140 2.487 -8.455 1.00 97.88 95 ALA A CA 1
ATOM 726 C C . ALA A 1 95 ? 5.176 1.639 -7.622 1.00 97.88 95 ALA A C 1
ATOM 728 O O . ALA A 1 95 ? 4.532 0.720 -8.129 1.00 97.88 95 ALA A O 1
ATOM 729 N N . VAL A 1 96 ? 5.044 1.973 -6.343 1.00 97.44 96 VAL A N 1
ATOM 730 C CA . VAL A 1 96 ? 4.002 1.439 -5.473 1.00 97.44 96 VAL A CA 1
ATOM 731 C C . VAL A 1 96 ? 2.672 2.077 -5.859 1.00 97.44 96 VAL A C 1
ATOM 733 O O . VAL A 1 96 ? 2.523 3.297 -5.858 1.00 97.44 96 VAL A O 1
ATOM 736 N N . THR A 1 97 ? 1.706 1.236 -6.210 1.00 96.56 97 THR A N 1
ATOM 737 C CA . THR A 1 97 ? 0.349 1.657 -6.578 1.00 96.56 97 THR A CA 1
ATOM 738 C C . THR A 1 97 ? -0.462 2.083 -5.350 1.00 96.56 97 THR A C 1
ATOM 740 O O . THR A 1 97 ? -0.124 1.732 -4.219 1.00 96.56 97 THR A O 1
ATOM 743 N N . GLY A 1 98 ? -1.570 2.794 -5.566 1.00 96.81 98 GLY A N 1
ATOM 744 C CA . GLY A 1 98 ? -2.482 3.244 -4.514 1.00 96.81 98 GLY A CA 1
ATOM 745 C C . GLY A 1 98 ? -3.409 2.169 -3.938 1.00 96.81 98 GLY A C 1
ATOM 746 O O . GLY A 1 98 ? -4.547 2.498 -3.613 1.00 96.81 98 GLY A O 1
ATOM 747 N N . LEU A 1 99 ? -2.983 0.903 -3.869 1.00 97.94 99 LEU A N 1
ATOM 748 C CA . LEU A 1 99 ? -3.730 -0.207 -3.271 1.00 97.94 99 LEU A CA 1
ATOM 749 C C . LEU A 1 99 ? -2.851 -0.919 -2.240 1.00 97.94 99 LEU A C 1
ATOM 751 O O . LEU A 1 99 ? -1.794 -1.465 -2.562 1.00 97.94 99 LEU A O 1
ATOM 755 N N . TYR A 1 100 ? -3.327 -0.943 -1.001 1.00 98.19 100 TYR A N 1
ATOM 756 C CA . TYR A 1 100 ? -2.568 -1.403 0.154 1.00 98.19 100 TYR A CA 1
ATOM 757 C C . TYR A 1 100 ? -3.415 -2.351 0.997 1.00 98.19 100 TYR A C 1
ATOM 759 O O . TYR A 1 100 ? -4.601 -2.104 1.202 1.00 98.19 100 TYR A O 1
ATOM 767 N N . PHE A 1 101 ? -2.804 -3.407 1.521 1.00 98.69 101 PHE A N 1
ATOM 768 C CA . PHE A 1 101 ? -3.408 -4.316 2.493 1.00 98.69 101 PHE A CA 1
ATOM 769 C C . PHE A 1 101 ? -2.521 -4.356 3.727 1.00 98.69 101 PHE A C 1
ATOM 771 O O . PHE A 1 101 ? -1.310 -4.541 3.602 1.00 98.69 101 PHE A O 1
ATOM 778 N N . TYR A 1 102 ? -3.116 -4.215 4.903 1.00 98.69 102 TYR A N 1
ATOM 779 C CA . TYR A 1 102 ? -2.405 -4.173 6.169 1.00 98.69 102 TYR A CA 1
ATOM 780 C C . TYR A 1 102 ? -3.078 -5.052 7.215 1.00 98.69 102 TYR A C 1
ATOM 782 O O . TYR A 1 102 ? -4.307 -5.149 7.272 1.00 98.69 102 TYR A O 1
ATOM 790 N N . ASP A 1 103 ? -2.260 -5.633 8.087 1.00 98.50 103 ASP A N 1
ATOM 791 C CA . ASP A 1 103 ? -2.745 -6.080 9.384 1.00 98.50 103 ASP A CA 1
ATOM 792 C C . ASP A 1 103 ? -3.097 -4.897 10.301 1.00 98.50 103 ASP A C 1
ATOM 794 O O . ASP A 1 103 ? -2.763 -3.737 10.035 1.00 98.50 103 ASP A O 1
ATOM 798 N N . ASN A 1 104 ? -3.791 -5.195 11.398 1.00 98.25 104 ASN A N 1
ATOM 799 C CA . ASN A 1 104 ? -4.340 -4.180 12.297 1.00 98.25 104 ASN A CA 1
ATOM 800 C C . ASN A 1 104 ? -3.288 -3.223 12.906 1.00 98.25 104 ASN A C 1
ATOM 802 O O . ASN A 1 104 ? -3.627 -2.097 13.273 1.00 98.25 104 ASN A O 1
ATOM 806 N N . ARG A 1 105 ? -1.996 -3.597 12.937 1.00 98.12 105 ARG A N 1
ATOM 807 C CA . ARG A 1 105 ? -0.916 -2.750 13.488 1.00 98.12 105 ARG A CA 1
ATOM 808 C C . ARG A 1 105 ? -0.768 -1.419 12.755 1.00 98.12 105 ARG A C 1
ATOM 810 O O . ARG A 1 105 ? -0.145 -0.501 13.286 1.00 98.12 105 ARG A O 1
ATOM 817 N N . VAL A 1 106 ? -1.323 -1.296 11.546 1.00 98.25 106 VAL A N 1
ATOM 818 C CA . VAL A 1 106 ? -1.308 -0.051 10.771 1.00 98.25 106 VAL A CA 1
ATOM 819 C C . VAL A 1 106 ? -1.927 1.126 11.524 1.00 98.25 106 VAL A C 1
ATOM 821 O O . VAL A 1 106 ? -1.441 2.242 11.379 1.00 98.25 106 VAL A O 1
ATOM 824 N N . VAL A 1 107 ? -2.939 0.891 12.366 1.00 97.75 107 VAL A N 1
ATOM 825 C CA . VAL A 1 107 ? -3.597 1.949 13.151 1.00 97.75 107 VAL A CA 1
ATOM 826 C C . VAL A 1 107 ? -2.620 2.579 14.146 1.00 97.75 107 VAL A C 1
ATOM 828 O O . VAL A 1 107 ? -2.553 3.806 14.270 1.00 97.75 107 VAL A O 1
ATOM 831 N N . ASP A 1 108 ? -1.834 1.744 14.827 1.00 97.00 108 ASP A N 1
ATOM 832 C CA . ASP A 1 108 ? -0.830 2.199 15.785 1.00 97.00 108 ASP A CA 1
ATOM 833 C C . ASP A 1 108 ? 0.349 2.841 15.060 1.00 97.00 108 ASP A C 1
ATOM 835 O O . ASP A 1 108 ? 0.731 3.963 15.388 1.00 97.00 108 ASP A O 1
ATOM 839 N N . ILE A 1 109 ? 0.875 2.183 14.020 1.00 97.38 109 ILE A N 1
ATOM 840 C CA . ILE A 1 109 ? 1.978 2.710 13.205 1.00 97.38 109 ILE A CA 1
ATOM 841 C C . ILE A 1 109 ? 1.623 4.099 12.670 1.00 97.38 109 ILE A C 1
ATOM 843 O O . ILE A 1 109 ? 2.393 5.035 12.886 1.00 97.38 109 ILE A O 1
ATOM 847 N N . ALA A 1 110 ? 0.448 4.263 12.055 1.00 96.88 110 ALA A N 1
ATOM 848 C CA . ALA A 1 110 ? -0.000 5.536 11.497 1.00 96.88 110 ALA A CA 1
ATOM 849 C C . ALA A 1 110 ? -0.048 6.651 12.547 1.00 96.88 110 ALA A C 1
ATOM 851 O O . ALA A 1 110 ? 0.363 7.773 12.267 1.00 96.88 110 ALA A O 1
ATOM 852 N N . SER A 1 111 ? -0.465 6.337 13.778 1.00 94.38 111 SER A N 1
ATOM 853 C CA . SER A 1 111 ? -0.512 7.311 14.876 1.00 94.38 111 SER A CA 1
ATOM 854 C C . SER A 1 111 ? 0.863 7.794 15.360 1.00 94.38 111 SER A C 1
ATOM 856 O O . SER A 1 111 ? 0.949 8.817 16.036 1.00 94.38 111 SER A O 1
ATOM 858 N N . THR A 1 112 ? 1.939 7.076 15.019 1.00 95.50 112 THR A N 1
ATOM 859 C CA . THR A 1 112 ? 3.321 7.424 15.396 1.00 95.50 112 THR A CA 1
ATOM 860 C C . THR A 1 112 ? 4.098 8.150 14.296 1.00 95.50 112 THR A C 1
ATOM 862 O O . THR A 1 112 ? 5.188 8.666 14.564 1.00 95.50 112 THR A O 1
ATOM 865 N N . ILE A 1 113 ? 3.559 8.202 13.072 1.00 92.44 113 ILE A N 1
ATOM 866 C CA . ILE A 1 113 ? 4.200 8.874 11.938 1.00 92.44 113 ILE A CA 1
ATOM 867 C C . ILE A 1 113 ? 4.194 10.380 12.190 1.00 92.44 113 ILE A C 1
ATOM 869 O O . ILE A 1 113 ? 3.190 10.964 12.594 1.00 92.44 113 ILE A O 1
ATOM 873 N N . ARG A 1 114 ? 5.348 11.006 11.957 1.00 87.75 114 ARG A N 1
ATOM 874 C CA . ARG A 1 114 ? 5.506 12.458 12.021 1.00 87.75 114 ARG A CA 1
ATOM 875 C C . ARG A 1 114 ? 5.481 13.033 10.602 1.00 87.75 114 ARG A C 1
ATOM 877 O O . ARG A 1 114 ? 5.968 12.341 9.706 1.00 87.75 114 ARG A O 1
ATOM 884 N N . PRO A 1 115 ? 4.931 14.247 10.417 1.00 81.06 115 PRO A N 1
ATOM 885 C CA . PRO A 1 115 ? 5.025 14.979 9.157 1.00 81.06 115 PRO A CA 1
ATOM 886 C C . PRO A 1 115 ? 6.468 15.150 8.674 1.00 81.06 115 PRO A C 1
ATOM 888 O O . PRO A 1 115 ? 7.366 15.290 9.542 1.00 81.06 115 PRO A O 1
#

Nearest PDB structures (foldseek):
  1mp4-assembly1_A  TM=9.957E-01  e=1.140E-14  Salmonella enterica
  4b2x-assembly1_A  TM=9.964E-01  e=3.641E-14  Pseudomonas aeruginosa PAO1
  6t38-assembly1_A  TM=9.893E-01  e=3.641E-14  Pseudomonas aeruginosa PAO1
  4b42-assembly2_D  TM=9.898E-01  e=8.988E-14  Pseudomonas aeruginosa PAO1
  3pkp-assembly1_A  TM=8.997E-01  e=1.241E-13  Salmonella enterica subsp. enterica serovar Typhimurium

Secondary structure (DSSP, 8-state):
-----SS---TTHHHHHTHHHHTTS-EEEE-TT-----TTHHHHHHHHHT--SSEEEEEEE-S-GGGSEEEEE-TTT--EEEEEES-SS-S-SEEEEEEEEE-TTHHHHHHH---

Solvent-accessible surface area (backbone atoms only — not comparable to full-atom values): 7079 Å² total; per-residue (Å²): 139,87,82,84,74,96,62,93,84,53,78,54,50,56,37,58,73,36,36,81,79,47,63,83,43,66,50,74,52,67,46,94,87,65,86,85,86,64,89,62,50,72,56,54,51,51,58,47,68,69,51,78,74,58,74,43,73,46,72,42,81,48,92,70,24,44,80,31,39,26,42,27,60,42,90,90,79,67,45,78,74,47,76,40,74,45,33,96,73,59,86,41,42,28,20,52,53,64,45,39,32,35,23,50,63,49,40,60,54,38,70,69,63,74,136

Foldseek 3Di:
DDFDDPDCPDDLCCLQRCVVVCPQHWDKFADPPDDDDDPCPVVVVVVQRPDQADKDWDWDFDPQQLQAFAWDADPPPRHTDDTDGNDPDGPHRIGTHRIMIHGSCSSVVSVPDDD

Sequence (115 aa):
SYAEQPQPNGLAEAFIIGRDFIAKDNVSMILGDNIYFGDGLSKLCRTAAARESGASVFAYHVEDPERYGVVSFDKATGTALTIEEKPLKPKSNWAVTGLYFYDNRVVDIASTIRP

Radius of gyration: 15.14 Å; Cα contacts (8 Å, |Δi|>4): 155; chains: 1; bounding box: 39×33×33 Å

pLDDT: mean 96.47, std 2.26, range [81.06, 98.69]